Protein AF-A0AAD7I4T5-F1 (afdb_monomer_lite)

Sequence (100 aa):
MFIHPPFNNLPDGVLLPSEGMNYSVMHQHPTWFLDIKDYITLDTNPDGAIRYPRDLEPPRPRRQKDLLLRCTFCPRTYAGVNAKSMWTRHVREKHRVVLS

Foldseek 3Di:
DEAAPPNPDDPPPDDADPVGDALVNLVVVLVYAYDLQLADFPPDDDPNRDADDPRNQDDQCPDFDDDWGAARHDNDIAHGNCRNVVNVCCCCPPSRGHHD

Radius of gyration: 13.45 Å; chains: 1; bounding box: 33×32×30 Å

pLDDT: mean 83.42, std 9.53, range [52.88, 94.44]

Secondary structure (DSSP, 8-state):
-EE-TT--S-GGG----TT-S-HHHHHH-TT-EE-GGGB-BSS---TTPBPBPGGGSPPP-SSSSS--EEPSSSS-EE-STTHHHHHHHHIIIII-B-B-

Structure (mmCIF, N/CA/C/O backbone):
data_AF-A0AAD7I4T5-F1
#
_entry.id   AF-A0AAD7I4T5-F1
#
loop_
_atom_site.group_PDB
_atom_site.id
_atom_site.type_symbol
_atom_site.label_atom_id
_atom_site.label_alt_id
_atom_site.label_comp_id
_at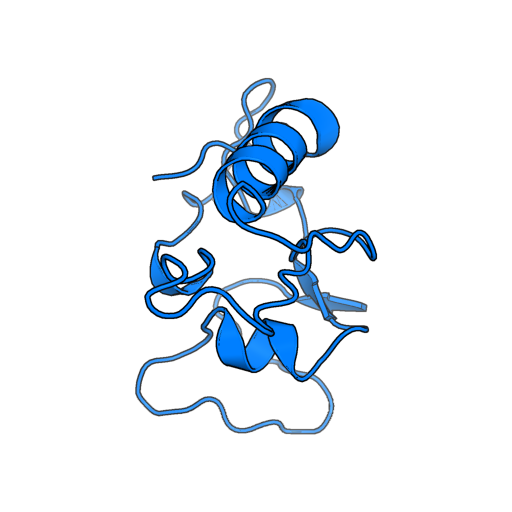om_site.label_asym_id
_atom_site.label_entity_id
_atom_site.label_seq_id
_atom_site.pdbx_PDB_ins_code
_atom_site.Cartn_x
_atom_site.Cartn_y
_atom_site.Cartn_z
_atom_site.occupancy
_atom_site.B_iso_or_equiv
_atom_site.auth_seq_id
_atom_site.auth_comp_id
_atom_site.auth_asym_id
_atom_site.auth_atom_id
_atom_site.pdbx_PDB_model_num
ATOM 1 N N . MET A 1 1 ? 0.390 -13.620 3.145 1.00 81.94 1 MET A N 1
ATOM 2 C CA . MET A 1 1 ? 0.077 -14.235 1.840 1.00 81.94 1 MET A CA 1
ATOM 3 C C . MET A 1 1 ? 0.326 -13.207 0.753 1.00 81.94 1 MET A C 1
ATOM 5 O O . MET A 1 1 ? 0.035 -12.048 1.015 1.00 81.94 1 MET A O 1
ATOM 9 N N . PHE A 1 2 ? 0.867 -13.607 -0.401 1.00 87.00 2 PHE A N 1
ATOM 10 C CA . PHE A 1 2 ? 1.125 -12.696 -1.519 1.00 87.00 2 PHE A CA 1
ATOM 11 C C . PHE A 1 2 ? 0.048 -12.818 -2.600 1.00 87.00 2 PHE A C 1
ATOM 13 O O . PHE A 1 2 ? -0.394 -13.923 -2.908 1.00 87.00 2 PHE A O 1
ATOM 20 N N . ILE A 1 3 ? -0.409 -11.677 -3.106 1.00 86.88 3 ILE A N 1
ATOM 21 C CA . ILE A 1 3 ? -1.463 -11.533 -4.104 1.00 86.88 3 ILE A CA 1
ATOM 22 C C . ILE A 1 3 ? -0.846 -10.894 -5.348 1.00 86.88 3 ILE A C 1
ATOM 24 O O . ILE A 1 3 ? -0.230 -9.830 -5.255 1.00 86.88 3 ILE A O 1
ATOM 28 N N . HIS A 1 4 ? -1.047 -11.545 -6.493 1.00 86.50 4 HIS A N 1
ATOM 29 C CA . HIS A 1 4 ? -0.448 -11.175 -7.772 1.00 86.50 4 HIS A CA 1
ATOM 30 C C . HIS A 1 4 ? -1.532 -10.767 -8.785 1.00 86.50 4 HIS A C 1
ATOM 32 O O . HIS A 1 4 ? -2.590 -11.411 -8.840 1.00 86.50 4 HIS A O 1
ATOM 38 N N . PRO A 1 5 ? -1.303 -9.727 -9.605 1.00 81.00 5 PRO A N 1
ATOM 39 C CA . PRO A 1 5 ? -2.157 -9.430 -10.750 1.00 81.00 5 PRO A CA 1
ATOM 40 C C . PRO A 1 5 ? -2.156 -10.615 -11.742 1.00 81.00 5 PRO A C 1
ATOM 42 O O . PRO A 1 5 ? -1.165 -11.340 -11.825 1.00 81.00 5 PRO A O 1
ATOM 45 N N . PRO A 1 6 ? -3.246 -10.855 -12.499 1.00 78.38 6 PRO A N 1
ATOM 46 C CA . PRO A 1 6 ? -4.474 -10.058 -12.621 1.00 78.38 6 PRO A CA 1
ATOM 47 C C . PRO A 1 6 ? -5.513 -10.265 -11.497 1.00 78.38 6 PRO A C 1
ATOM 49 O O . PRO A 1 6 ? -6.666 -9.890 -11.663 1.00 78.38 6 PRO A O 1
ATOM 52 N N . PHE A 1 7 ? -5.133 -10.830 -10.342 1.00 80.94 7 PHE A N 1
ATOM 53 C CA . PHE A 1 7 ? -6.022 -11.065 -9.190 1.00 80.94 7 PHE A CA 1
ATOM 54 C C . PHE A 1 7 ? -7.181 -12.041 -9.461 1.00 80.94 7 PHE A C 1
ATOM 56 O O . PHE A 1 7 ? -8.140 -12.092 -8.700 1.00 80.94 7 PHE A O 1
ATOM 63 N N . ASN A 1 8 ? -7.081 -12.863 -10.510 1.00 71.62 8 ASN A N 1
ATOM 64 C CA . ASN A 1 8 ? -8.104 -13.860 -10.847 1.00 71.62 8 ASN A CA 1
ATOM 65 C C . ASN A 1 8 ? -8.122 -15.065 -9.891 1.00 71.62 8 ASN A C 1
ATOM 67 O O . ASN A 1 8 ? -9.123 -15.769 -9.820 1.00 71.62 8 ASN A O 1
ATOM 71 N N . ASN A 1 9 ? -7.022 -15.314 -9.175 1.00 68.81 9 ASN A N 1
ATOM 72 C CA . ASN A 1 9 ? -6.891 -16.411 -8.215 1.00 68.81 9 ASN A CA 1
ATOM 73 C C . ASN A 1 9 ? -6.682 -15.843 -6.811 1.00 68.81 9 ASN A C 1
ATOM 75 O O . ASN A 1 9 ? -5.557 -15.789 -6.309 1.00 68.81 9 ASN A O 1
ATOM 79 N N . LEU A 1 10 ? -7.768 -15.382 -6.194 1.00 78.56 10 LEU A N 1
ATOM 80 C CA . LEU A 1 10 ? -7.753 -14.966 -4.797 1.00 78.56 10 LEU A CA 1
ATOM 81 C C . LEU A 1 10 ? -7.989 -16.159 -3.863 1.00 78.56 10 LEU A C 1
ATOM 83 O O . LEU A 1 10 ? -8.727 -17.084 -4.209 1.00 78.56 10 LEU A O 1
ATOM 87 N N . PRO A 1 11 ? -7.383 -16.146 -2.665 1.00 72.19 11 PRO A N 1
ATOM 88 C CA . PRO A 1 11 ? -7.696 -17.127 -1.633 1.00 72.19 11 PRO A CA 1
ATOM 89 C C . PRO A 1 11 ? -9.173 -17.058 -1.242 1.00 72.19 11 PRO A C 1
ATOM 91 O O . PRO A 1 11 ? -9.803 -16.006 -1.343 1.00 72.19 11 PRO A O 1
ATOM 94 N N . ASP A 1 12 ? -9.695 -18.174 -0.736 1.00 66.56 12 ASP A N 1
ATOM 95 C CA . ASP A 1 12 ? -11.041 -18.267 -0.147 1.00 66.56 12 ASP A CA 1
ATOM 96 C C . ASP A 1 12 ? -12.204 -18.047 -1.135 1.00 66.56 12 ASP A C 1
ATOM 98 O O . ASP A 1 12 ? -13.348 -17.869 -0.731 1.00 66.56 12 ASP A O 1
ATOM 102 N N . GLY A 1 13 ? -11.932 -18.052 -2.448 1.00 67.31 13 GLY A N 1
ATOM 103 C CA . GLY A 1 13 ? -12.961 -17.808 -3.463 1.00 67.31 13 GLY A CA 1
ATOM 104 C C . GLY A 1 13 ? -13.558 -16.401 -3.384 1.00 67.31 13 GLY A C 1
ATOM 105 O O . GLY A 1 13 ? -14.690 -16.196 -3.824 1.00 67.31 13 GLY A O 1
ATOM 106 N N . VAL A 1 14 ? -12.820 -15.440 -2.809 1.00 75.75 14 VAL A N 1
ATOM 107 C CA . VAL A 1 14 ? -13.285 -14.059 -2.659 1.00 75.75 14 VAL A CA 1
ATOM 108 C C . VAL A 1 14 ? -13.634 -13.485 -4.027 1.00 75.75 14 VAL A C 1
ATOM 110 O O . VAL A 1 14 ? -12.776 -13.315 -4.894 1.00 75.75 14 VAL A O 1
ATOM 113 N N . LEU A 1 15 ? -14.913 -13.160 -4.197 1.00 74.44 15 LEU A N 1
ATOM 114 C CA . LEU A 1 15 ? -15.407 -12.459 -5.369 1.00 74.44 15 LEU A CA 1
ATOM 115 C C . LEU A 1 15 ? -15.031 -10.986 -5.240 1.00 74.44 15 LEU A C 1
ATOM 117 O O . LEU A 1 15 ? -15.498 -10.286 -4.340 1.00 74.44 15 LEU A O 1
ATOM 121 N N . LEU A 1 16 ? -14.171 -10.519 -6.143 1.00 75.31 16 LEU A N 1
ATOM 122 C CA . LEU A 1 16 ? -13.898 -9.095 -6.261 1.00 75.31 16 LEU A CA 1
ATOM 123 C C . LEU A 1 16 ? -15.168 -8.358 -6.707 1.00 75.31 16 LEU A C 1
ATOM 125 O O . LEU A 1 16 ? -15.959 -8.902 -7.485 1.00 75.31 16 LEU A O 1
ATOM 129 N N . PRO A 1 17 ? -15.366 -7.108 -6.256 1.00 71.69 17 PRO A N 1
ATOM 130 C CA . PRO A 1 17 ? -16.382 -6.251 -6.844 1.00 71.69 17 PRO A CA 1
ATOM 131 C C . PRO A 1 17 ? -16.110 -6.069 -8.344 1.00 71.69 17 PRO A C 1
ATOM 133 O O . PRO A 1 17 ? -14.987 -6.250 -8.810 1.00 71.69 17 PRO A O 1
ATOM 136 N N . SER A 1 18 ? -17.127 -5.665 -9.106 1.00 68.44 18 SER A N 1
ATOM 137 C CA . SER A 1 18 ? -17.025 -5.447 -10.560 1.00 68.44 18 SER A CA 1
ATOM 138 C C . SER A 1 18 ? -15.921 -4.455 -10.958 1.00 68.44 18 SER A C 1
ATOM 140 O O . SER A 1 18 ? -15.422 -4.506 -12.075 1.00 68.44 18 SER A O 1
ATOM 142 N N . GLU A 1 19 ? -15.534 -3.574 -10.030 1.00 67.94 19 GLU A N 1
ATOM 143 C CA . GLU A 1 19 ? -14.433 -2.608 -10.152 1.00 67.94 19 GLU A CA 1
ATOM 144 C C . GLU A 1 19 ? -13.028 -3.222 -9.963 1.00 67.94 19 GLU A C 1
ATOM 146 O O . GLU A 1 19 ? -12.030 -2.559 -10.223 1.00 67.94 19 GLU A O 1
ATOM 151 N N . GLY A 1 20 ? -12.921 -4.485 -9.536 1.00 80.19 20 GLY A N 1
ATOM 152 C CA . GLY A 1 20 ? -11.655 -5.188 -9.324 1.00 80.19 20 GLY A CA 1
ATOM 153 C C . GLY A 1 20 ? -11.048 -4.996 -7.929 1.00 80.19 20 GLY A C 1
ATOM 154 O O . GLY A 1 20 ? -11.736 -4.681 -6.954 1.00 80.19 20 GLY A O 1
ATOM 155 N N . MET A 1 21 ? -9.741 -5.252 -7.805 1.00 85.44 21 MET A N 1
ATOM 156 C CA . MET A 1 21 ? -9.040 -5.165 -6.523 1.00 85.44 21 MET A CA 1
ATOM 157 C C . MET A 1 21 ? -8.724 -3.713 -6.162 1.00 85.44 21 MET A C 1
ATOM 159 O O . MET A 1 21 ? -8.021 -3.022 -6.895 1.00 85.44 21 MET A O 1
ATOM 163 N N . ASN A 1 22 ? -9.202 -3.270 -4.999 1.00 89.19 22 ASN A N 1
ATOM 164 C CA . ASN A 1 22 ? -9.000 -1.911 -4.506 1.00 89.19 22 ASN A CA 1
ATOM 165 C C . ASN A 1 22 ? -8.437 -1.887 -3.076 1.00 89.19 22 ASN A C 1
ATOM 167 O O . ASN A 1 22 ? -8.321 -2.908 -2.388 1.00 89.19 22 ASN A O 1
ATOM 171 N N . TYR A 1 23 ? -8.084 -0.689 -2.617 1.00 88.62 23 TYR A N 1
ATOM 172 C CA . TYR A 1 23 ? -7.493 -0.475 -1.307 1.00 88.62 23 TYR A CA 1
ATOM 173 C C . TYR A 1 23 ? -8.403 -0.930 -0.164 1.00 88.62 23 TYR A C 1
ATOM 175 O O . TYR A 1 23 ? -7.907 -1.467 0.820 1.00 88.62 23 TYR A O 1
ATOM 183 N N . SER A 1 24 ? -9.720 -0.745 -0.278 1.00 87.19 24 SER A N 1
ATOM 184 C CA . SER A 1 24 ? -10.682 -1.148 0.754 1.00 87.19 24 SER A CA 1
ATOM 185 C C . SER A 1 24 ? -10.720 -2.664 0.938 1.00 87.19 24 SER A C 1
ATOM 187 O O . SER A 1 24 ? -10.702 -3.128 2.076 1.00 87.19 24 SER A O 1
ATOM 189 N N . VAL A 1 25 ? -10.688 -3.433 -0.156 1.00 88.00 25 VAL A N 1
ATOM 190 C CA . VAL A 1 25 ? -10.580 -4.902 -0.111 1.00 88.00 25 VAL A CA 1
ATOM 191 C C . VAL A 1 25 ? -9.282 -5.300 0.585 1.00 88.00 25 VAL A C 1
ATOM 193 O O . VAL A 1 25 ? -9.292 -6.057 1.553 1.00 88.00 25 VAL A O 1
ATOM 196 N N . MET A 1 26 ? -8.156 -4.711 0.173 1.00 88.88 26 MET A N 1
ATOM 197 C CA . MET A 1 26 ? -6.881 -4.940 0.853 1.00 88.88 26 MET A CA 1
ATOM 198 C C . MET A 1 26 ? -6.961 -4.551 2.335 1.00 88.88 26 MET A C 1
ATOM 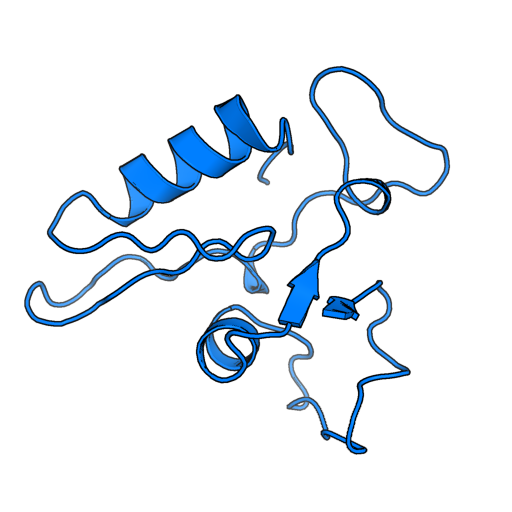200 O O . MET A 1 26 ? -6.422 -5.253 3.183 1.00 88.88 26 MET A O 1
ATOM 204 N N . HIS A 1 27 ? -7.631 -3.456 2.688 1.00 88.19 27 HIS A N 1
ATOM 205 C CA . HIS A 1 27 ? -7.795 -3.014 4.071 1.00 88.19 27 HIS A CA 1
ATOM 206 C C . HIS A 1 27 ? -8.536 -4.036 4.942 1.00 88.19 27 HIS A C 1
ATOM 208 O O . HIS A 1 27 ? -8.119 -4.279 6.072 1.00 88.19 27 HIS A O 1
ATOM 214 N N . GLN A 1 28 ? -9.572 -4.674 4.396 1.00 87.81 28 GLN A N 1
ATOM 215 C CA . GLN A 1 28 ? -10.372 -5.695 5.078 1.00 87.81 28 GLN A CA 1
ATOM 216 C C . GLN A 1 28 ? -9.638 -7.035 5.248 1.00 87.81 28 GLN A C 1
ATOM 218 O O . GLN A 1 28 ? -9.947 -7.783 6.174 1.00 87.81 28 GLN A O 1
ATOM 223 N N . HIS A 1 29 ? -8.628 -7.315 4.418 1.00 88.56 29 HIS A N 1
ATOM 224 C CA . HIS A 1 29 ? -7.820 -8.534 4.484 1.00 88.56 29 HIS A CA 1
ATOM 225 C C . HIS A 1 29 ? -6.369 -8.232 4.920 1.00 88.56 29 HIS A C 1
ATOM 227 O O . HIS A 1 29 ? -5.455 -8.158 4.093 1.00 88.56 29 HIS A O 1
ATOM 233 N N . PRO A 1 30 ? -6.095 -8.079 6.232 1.00 85.94 30 PRO A N 1
ATOM 234 C CA . PRO A 1 30 ? -4.789 -7.636 6.732 1.00 85.94 30 PRO A CA 1
ATOM 235 C C . PRO A 1 30 ? -3.641 -8.620 6.465 1.00 85.94 30 PRO A C 1
ATOM 237 O O . PRO A 1 30 ? -2.478 -8.215 6.494 1.00 85.94 30 PRO A O 1
ATOM 240 N N . THR A 1 31 ? -3.950 -9.887 6.186 1.00 88.12 31 THR A N 1
ATOM 241 C CA . THR A 1 31 ? -2.986 -10.955 5.872 1.00 88.12 31 THR A CA 1
ATOM 242 C C . THR A 1 31 ? -2.623 -11.036 4.384 1.00 88.12 31 THR A C 1
ATOM 244 O O . THR A 1 31 ? -1.714 -11.794 4.015 1.00 88.12 31 THR A O 1
ATOM 247 N N . TRP A 1 32 ? -3.316 -10.270 3.534 1.00 89.94 32 TRP A N 1
ATOM 248 C CA . TRP A 1 32 ? -3.069 -10.183 2.097 1.00 89.94 32 TRP A CA 1
ATOM 249 C C . TRP A 1 32 ? -2.074 -9.075 1.801 1.00 89.94 32 TRP A C 1
ATOM 251 O O . TRP A 1 32 ? -2.314 -7.906 2.112 1.00 89.94 32 TRP A O 1
ATOM 261 N N . PHE A 1 33 ? -0.966 -9.438 1.179 1.00 92.00 33 PHE A N 1
ATOM 262 C CA . PHE A 1 33 ? 0.085 -8.520 0.782 1.00 92.00 33 PHE A CA 1
ATOM 263 C C . PHE A 1 33 ? 0.293 -8.613 -0.722 1.00 92.00 33 PHE A C 1
ATOM 265 O O . PHE A 1 33 ? 0.122 -9.674 -1.302 1.00 92.00 33 PHE A O 1
ATOM 272 N N . LEU A 1 34 ? 0.648 -7.512 -1.362 1.00 91.31 34 LEU A N 1
ATOM 273 C CA . LEU A 1 34 ? 1.078 -7.506 -2.753 1.00 91.31 34 LEU A CA 1
ATOM 274 C C . LEU A 1 34 ? 2.541 -7.940 -2.816 1.00 91.31 34 LEU A C 1
ATOM 276 O O . LEU A 1 34 ? 3.313 -7.640 -1.898 1.00 91.31 34 LEU A O 1
ATOM 280 N N . ASP A 1 35 ? 2.928 -8.636 -3.880 1.00 89.44 35 ASP A N 1
ATOM 281 C CA . ASP A 1 35 ? 4.339 -8.924 -4.120 1.00 89.44 35 ASP A CA 1
ATOM 282 C C . ASP A 1 35 ? 4.992 -7.732 -4.821 1.00 89.44 35 ASP A C 1
ATOM 284 O O . ASP A 1 35 ? 4.468 -7.191 -5.788 1.00 89.44 35 ASP A O 1
ATOM 288 N N . ILE A 1 36 ? 6.142 -7.296 -4.316 1.00 89.25 36 ILE A N 1
ATOM 289 C CA . ILE A 1 36 ? 6.877 -6.145 -4.852 1.00 89.25 36 ILE A CA 1
ATOM 290 C C . ILE A 1 36 ? 7.369 -6.435 -6.278 1.00 89.25 36 ILE A C 1
ATOM 292 O O . ILE A 1 36 ? 7.496 -5.508 -7.072 1.00 89.25 36 ILE A O 1
ATOM 296 N N . LYS A 1 37 ? 7.621 -7.707 -6.613 1.00 87.31 37 LYS A N 1
ATOM 297 C CA . LYS A 1 37 ? 8.149 -8.128 -7.917 1.00 87.31 37 LYS A CA 1
ATOM 298 C C . LYS A 1 37 ? 7.192 -7.865 -9.074 1.00 87.31 37 LYS A C 1
ATOM 300 O O . LYS A 1 37 ? 7.659 -7.722 -10.197 1.00 87.31 37 LYS A O 1
ATOM 305 N N . ASP A 1 38 ? 5.892 -7.775 -8.804 1.00 87.69 38 ASP A N 1
ATOM 306 C CA . ASP A 1 38 ? 4.899 -7.457 -9.832 1.00 87.69 38 ASP A CA 1
ATOM 307 C C . ASP A 1 38 ? 4.900 -5.972 -10.204 1.00 87.69 38 ASP A C 1
ATOM 309 O O . ASP A 1 38 ? 4.280 -5.591 -11.195 1.00 87.69 38 ASP A O 1
ATOM 313 N N . TYR A 1 39 ? 5.570 -5.116 -9.423 1.00 89.94 39 TYR A N 1
ATOM 314 C CA . TYR A 1 39 ? 5.495 -3.669 -9.586 1.00 89.94 39 TYR A CA 1
ATOM 315 C C . TYR A 1 39 ? 6.813 -3.046 -10.020 1.00 89.94 39 TYR A C 1
ATOM 317 O O . TYR A 1 39 ? 7.904 -3.499 -9.675 1.00 89.94 39 TYR A O 1
ATOM 325 N N . ILE A 1 40 ? 6.696 -1.926 -10.733 1.00 87.69 40 ILE A N 1
ATOM 326 C CA . ILE A 1 40 ? 7.834 -1.073 -11.071 1.00 87.69 40 ILE A CA 1
ATOM 327 C C . ILE A 1 40 ? 8.476 -0.570 -9.778 1.00 87.69 40 ILE A C 1
ATOM 329 O O . ILE A 1 40 ? 7.843 0.149 -8.994 1.00 87.69 40 ILE A O 1
ATOM 333 N N . THR A 1 41 ? 9.752 -0.901 -9.575 1.00 87.44 41 THR A N 1
ATOM 334 C CA . THR A 1 41 ? 10.541 -0.372 -8.459 1.00 87.44 41 THR A CA 1
ATOM 335 C C . THR A 1 41 ? 11.561 0.665 -8.927 1.00 87.44 41 THR A C 1
ATOM 337 O O . THR A 1 41 ? 11.912 0.746 -10.100 1.00 87.44 41 THR A O 1
ATOM 340 N N . LEU A 1 42 ? 12.052 1.478 -7.993 1.00 83.44 42 LEU A N 1
ATOM 341 C CA . LEU A 1 42 ? 13.059 2.514 -8.225 1.00 83.44 42 LEU A CA 1
ATOM 342 C C . LEU A 1 42 ? 14.442 1.955 -8.583 1.00 83.44 42 LEU A C 1
ATOM 344 O O . LEU A 1 42 ? 15.274 2.711 -9.068 1.00 83.44 42 LEU A O 1
ATOM 348 N N . ASP A 1 43 ? 14.715 0.689 -8.269 1.00 79.44 43 ASP A N 1
ATOM 349 C CA . ASP A 1 43 ? 16.032 0.066 -8.469 1.00 79.44 43 ASP A CA 1
ATOM 350 C C . ASP A 1 43 ? 16.056 -0.870 -9.671 1.00 79.44 43 ASP A C 1
ATOM 352 O O . ASP A 1 43 ? 17.050 -0.975 -10.379 1.00 79.44 43 ASP A O 1
ATOM 356 N N . THR A 1 44 ? 14.958 -1.594 -9.878 1.00 78.75 44 THR A N 1
ATOM 357 C CA . THR A 1 44 ? 14.868 -2.653 -10.875 1.00 78.75 44 THR A CA 1
ATOM 358 C C . THR A 1 44 ? 13.452 -2.709 -11.421 1.00 78.75 44 THR A C 1
ATOM 360 O O . THR A 1 44 ? 12.477 -2.695 -10.666 1.00 78.75 44 THR A O 1
ATOM 363 N N . ASN A 1 45 ? 13.338 -2.803 -12.739 1.00 83.56 45 ASN A N 1
ATOM 364 C CA . ASN A 1 45 ? 12.062 -2.983 -13.404 1.00 83.56 45 ASN A CA 1
ATOM 365 C C . ASN A 1 45 ? 12.041 -4.361 -14.073 1.00 83.56 45 ASN A C 1
ATOM 367 O O . ASN A 1 45 ? 12.542 -4.472 -15.194 1.00 83.56 45 ASN A O 1
ATOM 371 N N . PRO A 1 46 ? 11.562 -5.414 -13.384 1.00 75.81 46 PRO A N 1
ATOM 372 C CA . PRO A 1 46 ? 11.492 -6.736 -13.989 1.00 75.81 46 PRO A CA 1
ATOM 373 C C . PRO A 1 46 ? 10.570 -6.726 -15.217 1.00 75.81 46 PRO A C 1
ATOM 375 O O . PRO A 1 46 ? 9.681 -5.880 -15.342 1.00 75.81 46 PRO A O 1
ATOM 378 N N . ASP A 1 47 ? 10.810 -7.652 -16.143 1.00 75.38 47 ASP A N 1
ATOM 379 C CA . ASP A 1 47 ? 9.973 -7.803 -17.333 1.00 75.38 47 ASP A CA 1
ATOM 380 C C . ASP A 1 47 ? 8.534 -8.147 -16.914 1.00 75.38 47 ASP A C 1
ATOM 382 O O . ASP A 1 47 ? 8.319 -9.016 -16.069 1.00 75.38 47 ASP A O 1
ATOM 386 N N . GLY A 1 48 ? 7.553 -7.406 -17.435 1.00 79.50 48 GLY A N 1
ATOM 387 C CA . GLY A 1 48 ? 6.148 -7.531 -17.030 1.00 79.50 48 GLY A CA 1
ATOM 388 C C . GLY A 1 48 ? 5.737 -6.764 -15.763 1.00 79.50 48 GLY A C 1
ATOM 389 O O . GLY A 1 48 ? 4.572 -6.842 -15.377 1.00 79.50 48 GLY A O 1
ATOM 390 N N . ALA A 1 49 ? 6.633 -5.991 -15.134 1.00 85.75 49 ALA A N 1
ATOM 391 C CA . ALA A 1 49 ? 6.287 -5.156 -13.982 1.00 85.75 49 ALA A CA 1
ATOM 392 C C . ALA A 1 49 ? 5.261 -4.064 -14.331 1.00 85.75 49 ALA A C 1
ATOM 394 O O . ALA A 1 49 ? 5.440 -3.297 -15.283 1.00 85.75 49 ALA A O 1
ATOM 395 N N . ILE A 1 50 ? 4.216 -3.935 -13.512 1.00 88.00 50 ILE A N 1
ATOM 396 C CA . ILE A 1 50 ? 3.157 -2.935 -13.685 1.00 88.00 50 ILE A CA 1
ATOM 397 C C . ILE A 1 50 ? 3.338 -1.740 -12.749 1.00 88.00 50 ILE A C 1
ATOM 399 O O . ILE A 1 50 ? 3.925 -1.826 -11.669 1.00 88.00 50 ILE A O 1
ATOM 403 N N . ARG A 1 51 ? 2.826 -0.569 -13.139 1.00 87.62 51 ARG A N 1
ATOM 404 C CA . ARG A 1 51 ? 2.768 0.565 -12.205 1.00 87.62 51 ARG A CA 1
ATOM 405 C C . ARG A 1 51 ? 1.777 0.271 -11.092 1.00 87.62 51 ARG A C 1
ATOM 407 O O . ARG A 1 51 ? 0.747 -0.353 -11.331 1.00 87.62 51 ARG A O 1
ATOM 414 N N . TYR A 1 52 ? 2.073 0.772 -9.896 1.00 89.25 52 TYR A N 1
ATOM 415 C CA . TYR A 1 52 ? 1.148 0.652 -8.779 1.00 89.25 52 TYR A CA 1
ATOM 416 C C . TYR A 1 52 ? -0.180 1.355 -9.117 1.00 89.25 52 TYR A C 1
ATOM 418 O O . TYR A 1 52 ? -0.166 2.563 -9.379 1.00 89.25 52 TYR A O 1
ATOM 426 N N . PRO A 1 53 ? -1.310 0.628 -9.151 1.00 88.12 53 PRO A N 1
ATOM 427 C CA . PRO A 1 53 ? -2.581 1.176 -9.598 1.00 88.12 53 PRO A CA 1
ATOM 428 C C . PRO A 1 53 ? -3.195 2.098 -8.541 1.00 88.12 53 PRO A C 1
ATOM 430 O O . PRO A 1 53 ? -3.066 1.872 -7.335 1.00 88.12 53 PRO A O 1
ATOM 433 N N . ARG A 1 54 ? -3.911 3.124 -9.011 1.00 87.19 54 ARG A N 1
ATOM 434 C CA . ARG A 1 54 ? -4.547 4.139 -8.154 1.00 87.19 54 ARG A CA 1
ATOM 435 C C . ARG A 1 54 ? -5.656 3.566 -7.279 1.00 87.19 54 ARG A C 1
ATOM 437 O O . ARG A 1 54 ? -5.873 4.051 -6.174 1.00 87.19 54 ARG A O 1
ATOM 444 N N . ASP A 1 55 ? -6.309 2.504 -7.733 1.00 87.75 55 ASP A N 1
ATOM 445 C CA . ASP A 1 55 ? -7.360 1.810 -6.987 1.00 87.75 55 ASP A CA 1
ATOM 446 C C . ASP A 1 55 ? -6.823 1.139 -5.717 1.00 87.75 55 ASP A C 1
ATOM 448 O O . ASP A 1 55 ? -7.545 1.011 -4.729 1.00 87.75 55 ASP A O 1
ATOM 452 N N . LEU A 1 56 ? -5.536 0.764 -5.704 1.00 88.44 56 LEU A N 1
ATOM 453 C CA . LEU A 1 56 ? -4.836 0.227 -4.534 1.00 88.44 56 LEU A CA 1
ATOM 454 C C . LEU A 1 56 ? -4.185 1.327 -3.682 1.00 88.44 56 LEU A C 1
ATOM 456 O O . LEU A 1 56 ? -3.532 1.018 -2.681 1.00 88.44 56 LEU A O 1
ATOM 460 N N . GLU A 1 57 ? -4.319 2.605 -4.038 1.00 88.56 57 GLU A N 1
ATOM 461 C CA . GLU A 1 57 ? -3.857 3.699 -3.190 1.00 88.56 57 GLU A CA 1
ATOM 462 C C . GLU A 1 57 ? -4.890 4.038 -2.109 1.00 88.56 57 GLU A C 1
ATOM 464 O O . GLU A 1 57 ? -6.095 4.075 -2.367 1.00 88.56 57 GLU A O 1
ATOM 469 N N . PRO A 1 58 ? -4.446 4.375 -0.887 1.00 86.19 58 PRO A N 1
ATOM 470 C CA . PRO A 1 58 ? -5.362 4.805 0.149 1.00 86.19 58 PRO A CA 1
ATOM 471 C C . PRO A 1 58 ? -6.103 6.093 -0.256 1.00 86.19 58 PRO A C 1
ATOM 473 O O . PRO A 1 58 ? -5.478 7.059 -0.742 1.00 86.19 58 PRO A O 1
ATOM 476 N N . PRO A 1 59 ? -7.425 6.168 0.001 1.00 81.31 59 PRO A N 1
ATOM 477 C CA . PRO A 1 59 ? -8.200 7.375 -0.247 1.00 81.31 59 PRO A CA 1
ATOM 478 C C . PRO A 1 59 ? -7.684 8.532 0.617 1.00 81.31 59 PRO A C 1
ATOM 480 O O . PRO A 1 59 ? -7.142 8.337 1.709 1.00 81.31 59 PRO A O 1
ATOM 483 N N . ARG A 1 60 ? -7.843 9.777 0.141 1.00 70.62 60 ARG A N 1
ATOM 484 C CA . ARG A 1 60 ? -7.513 10.943 0.978 1.00 70.62 60 ARG A CA 1
ATOM 485 C C . ARG A 1 60 ? -8.455 10.960 2.187 1.00 70.62 60 ARG A C 1
ATOM 487 O O . ARG A 1 60 ? -9.668 10.876 1.980 1.00 70.62 60 ARG A O 1
ATOM 494 N N . PRO A 1 61 ? -7.943 11.122 3.417 1.00 63.97 61 PRO A N 1
ATOM 495 C CA . PRO A 1 61 ? -8.798 11.194 4.589 1.00 63.97 61 PRO A CA 1
ATOM 496 C C . PRO A 1 61 ? -9.673 12.452 4.523 1.00 63.97 61 PRO A C 1
ATOM 498 O O . PRO A 1 61 ? -9.204 13.557 4.773 1.00 63.97 61 PRO A O 1
ATOM 501 N N . ARG A 1 62 ? -10.950 12.298 4.135 1.00 61.75 62 ARG A N 1
ATOM 502 C CA . ARG A 1 62 ? -11.909 13.418 4.046 1.00 61.75 62 ARG A CA 1
ATOM 503 C C . ARG A 1 62 ? -12.460 13.836 5.411 1.00 61.75 62 ARG A C 1
ATOM 505 O O . ARG A 1 62 ? -12.910 14.967 5.555 1.00 61.75 62 ARG A O 1
ATOM 512 N N . ARG A 1 63 ? -12.437 12.946 6.410 1.00 58.75 63 ARG A N 1
ATOM 513 C CA . ARG A 1 63 ? -12.810 13.239 7.802 1.00 58.75 63 ARG A CA 1
ATOM 514 C C . ARG A 1 63 ? -11.805 12.583 8.742 1.00 58.75 63 ARG A C 1
ATOM 516 O O . ARG A 1 63 ? -11.397 11.446 8.546 1.00 58.75 63 ARG A O 1
ATOM 523 N N . GLN A 1 64 ? -11.364 13.364 9.715 1.00 53.41 64 GLN A N 1
ATOM 524 C CA . GLN A 1 64 ? -10.047 13.269 10.340 1.00 53.41 64 GLN A CA 1
ATOM 525 C C . GLN A 1 64 ? -9.919 12.213 11.451 1.00 53.41 64 GLN A C 1
ATOM 527 O O . GLN A 1 64 ? -8.834 12.067 12.001 1.00 53.41 64 GLN A O 1
ATOM 532 N N . LYS A 1 65 ? -11.000 11.514 11.821 1.00 52.88 65 LYS A N 1
ATOM 533 C CA . LYS A 1 65 ? -11.051 10.852 13.130 1.00 52.88 65 LYS A CA 1
ATOM 534 C C . LYS A 1 65 ? -10.654 9.372 13.181 1.00 52.88 65 LYS A C 1
ATOM 536 O O . LYS A 1 65 ? -10.091 8.998 14.196 1.00 52.88 65 LYS A O 1
ATOM 541 N N . ASP A 1 66 ? -10.792 8.568 12.121 1.00 56.09 66 ASP A N 1
ATOM 542 C CA . ASP A 1 66 ? -10.632 7.101 12.287 1.00 56.09 66 ASP A CA 1
ATOM 543 C C . ASP A 1 66 ? -10.039 6.354 11.077 1.00 56.09 66 ASP A C 1
ATOM 545 O O . ASP A 1 66 ? -10.157 5.136 10.967 1.00 56.09 66 ASP A O 1
ATOM 549 N N . LEU A 1 67 ? -9.393 7.045 10.132 1.00 71.75 67 LEU A N 1
ATOM 550 C CA . LEU A 1 67 ? -8.806 6.367 8.968 1.00 71.75 67 LEU A CA 1
ATOM 551 C C . LEU A 1 67 ? -7.419 5.809 9.303 1.00 71.75 67 LEU A C 1
ATOM 553 O O . LEU A 1 67 ? -6.396 6.468 9.105 1.00 71.75 67 LEU A O 1
ATOM 557 N N . LEU A 1 68 ? -7.403 4.578 9.812 1.00 85.50 68 LEU A N 1
ATOM 558 C CA . LEU A 1 68 ? -6.210 3.743 9.876 1.00 85.50 68 LEU A CA 1
ATOM 559 C C . LEU A 1 68 ? -5.880 3.257 8.459 1.00 85.50 68 LEU A C 1
ATOM 561 O O . LEU A 1 68 ? -6.636 2.508 7.855 1.00 85.50 68 LEU A O 1
ATOM 565 N N . LEU A 1 69 ? -4.746 3.670 7.910 1.00 89.69 69 LEU A N 1
ATOM 566 C CA . LEU A 1 69 ? -4.240 3.182 6.632 1.00 89.69 69 LEU A CA 1
ATOM 567 C C . LEU A 1 69 ? -3.264 2.033 6.880 1.00 89.69 69 LEU A C 1
ATOM 569 O O . LEU A 1 69 ? -2.370 2.156 7.705 1.00 89.69 69 LEU A O 1
ATOM 573 N N . ARG A 1 70 ? -3.372 0.931 6.143 1.00 91.31 70 ARG A N 1
ATOM 574 C CA . ARG A 1 70 ? -2.350 -0.127 6.091 1.00 91.31 70 ARG A CA 1
ATOM 575 C C . ARG A 1 70 ? -1.484 -0.020 4.840 1.00 91.31 70 ARG A C 1
ATOM 5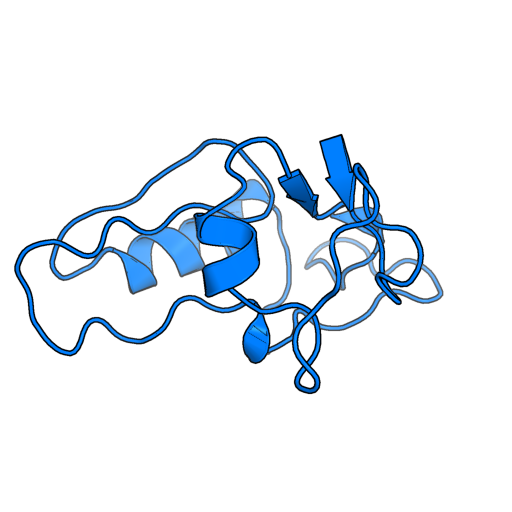77 O O . ARG A 1 70 ? -1.945 0.436 3.790 1.00 91.31 70 ARG A O 1
ATOM 584 N N . CYS A 1 71 ? -0.243 -0.476 4.942 1.00 93.44 71 CYS A N 1
ATOM 585 C CA . CYS A 1 71 ? 0.573 -0.814 3.785 1.00 93.44 71 CYS A CA 1
ATOM 586 C C . CYS A 1 71 ? 0.008 -2.072 3.111 1.00 93.44 71 CYS A C 1
ATOM 588 O O . CYS A 1 71 ? -0.406 -3.015 3.779 1.00 93.44 71 CYS A O 1
ATOM 590 N N . THR A 1 72 ? -0.016 -2.083 1.782 1.00 92.44 72 THR A N 1
ATOM 591 C CA . THR A 1 72 ? -0.446 -3.239 0.986 1.00 92.44 72 THR A CA 1
ATOM 592 C C . THR A 1 72 ? 0.674 -4.258 0.787 1.00 92.44 72 THR A C 1
ATOM 594 O O . THR A 1 72 ? 0.386 -5.380 0.407 1.00 92.44 72 THR A O 1
ATOM 597 N N . PHE A 1 73 ? 1.929 -3.919 1.093 1.00 92.69 73 PHE A N 1
ATOM 598 C CA . PHE A 1 73 ? 3.097 -4.799 0.941 1.00 92.69 73 PHE A CA 1
ATOM 599 C C . PHE A 1 73 ? 3.605 -5.387 2.267 1.00 92.69 73 PHE A C 1
ATOM 601 O O . PHE A 1 73 ? 4.423 -6.304 2.269 1.00 92.69 73 PHE A O 1
ATOM 608 N N . CYS A 1 74 ? 3.180 -4.845 3.413 1.00 93.44 74 CYS A N 1
ATOM 609 C CA . CYS A 1 74 ? 3.669 -5.263 4.729 1.00 93.44 74 CYS A CA 1
ATOM 610 C C . CYS A 1 74 ? 2.654 -4.948 5.845 1.00 93.44 74 CYS A C 1
ATOM 612 O O . CYS A 1 74 ? 1.710 -4.191 5.617 1.00 93.44 74 CYS A O 1
ATOM 614 N N . PRO A 1 75 ? 2.826 -5.469 7.075 1.00 91.06 75 PRO A N 1
ATOM 615 C CA . PRO A 1 75 ? 1.845 -5.297 8.153 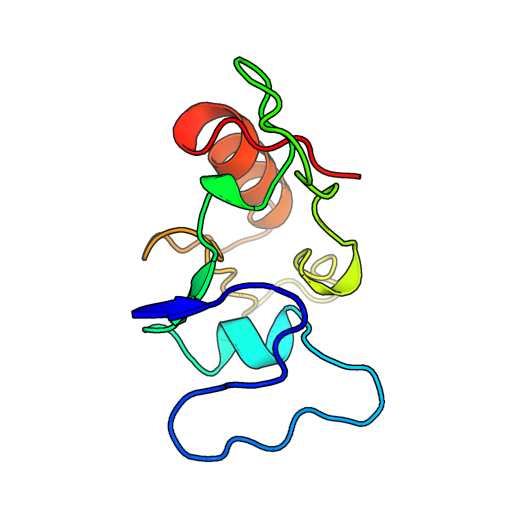1.00 91.06 75 PRO A CA 1
ATOM 616 C C . PRO A 1 75 ? 1.849 -3.899 8.806 1.00 91.06 75 PRO A C 1
ATOM 618 O O . PRO A 1 75 ? 1.206 -3.703 9.836 1.00 91.06 75 PRO A O 1
ATOM 621 N N . ARG A 1 76 ? 2.577 -2.912 8.262 1.00 92.44 76 ARG A N 1
ATOM 622 C CA . ARG A 1 76 ? 2.625 -1.552 8.826 1.00 92.44 76 ARG A CA 1
ATOM 623 C C . ARG A 1 76 ? 1.303 -0.814 8.630 1.00 92.44 76 ARG A C 1
ATOM 625 O O . ARG A 1 76 ? 0.707 -0.866 7.556 1.00 92.44 76 ARG A O 1
ATOM 632 N N . THR A 1 77 ? 0.904 -0.056 9.647 1.00 91.56 77 THR A N 1
ATOM 633 C CA . THR A 1 77 ? -0.270 0.820 9.627 1.00 91.56 77 THR A CA 1
ATOM 634 C C . THR A 1 77 ? 0.095 2.261 10.001 1.00 91.56 77 THR A C 1
ATOM 636 O O . THR A 1 77 ? 1.130 2.520 10.616 1.00 91.56 77 THR A O 1
ATOM 639 N N . TYR A 1 78 ? -0.745 3.208 9.590 1.00 90.69 78 TYR A N 1
ATOM 640 C CA . TYR A 1 78 ? -0.580 4.652 9.721 1.00 90.69 78 TYR A CA 1
ATOM 641 C C . TYR A 1 78 ? -1.912 5.268 10.127 1.00 90.69 78 TYR A C 1
ATOM 643 O O . TYR A 1 78 ? -2.935 4.968 9.523 1.00 90.69 78 TYR A O 1
ATOM 651 N N . ALA A 1 79 ? -1.903 6.160 11.110 1.00 88.31 79 ALA A N 1
ATOM 652 C CA . ALA A 1 79 ? -3.093 6.869 11.564 1.00 88.31 79 ALA A CA 1
ATOM 653 C C . ALA A 1 79 ? -2.825 8.376 11.650 1.00 88.31 79 ALA A C 1
ATOM 655 O O . ALA A 1 79 ? -1.675 8.821 11.674 1.00 88.31 79 ALA A O 1
ATOM 656 N N . GLY A 1 80 ? -3.901 9.159 11.699 1.00 83.88 80 GLY A N 1
ATOM 657 C CA . GLY A 1 80 ? -3.853 10.611 11.848 1.00 83.88 80 GLY A CA 1
ATOM 658 C C . GLY A 1 80 ? -3.832 11.386 10.529 1.00 83.88 80 GLY A C 1
ATOM 659 O O . GLY A 1 80 ? -3.875 10.832 9.431 1.00 83.88 80 GLY A O 1
ATOM 660 N N . VAL A 1 81 ? -3.756 12.713 10.649 1.00 82.25 81 VAL A N 1
ATOM 661 C CA . VAL A 1 81 ? -3.876 13.675 9.533 1.00 82.25 81 VAL A CA 1
ATOM 662 C C . VAL A 1 81 ? -2.886 13.442 8.392 1.00 82.25 81 VAL A C 1
ATOM 664 O O . VAL A 1 81 ? -3.215 13.661 7.230 1.00 82.25 81 VAL A O 1
ATOM 667 N N . ASN A 1 82 ? -1.691 12.948 8.720 1.00 85.75 82 ASN A N 1
ATOM 668 C CA . ASN A 1 82 ? -0.593 12.754 7.777 1.00 85.75 82 ASN A CA 1
ATOM 669 C C . ASN A 1 82 ? -0.431 11.291 7.339 1.00 85.75 82 ASN A C 1
ATOM 671 O O . ASN A 1 82 ? 0.567 10.960 6.696 1.00 85.75 82 ASN A O 1
ATOM 675 N N . ALA A 1 83 ? -1.389 10.413 7.664 1.00 88.38 83 ALA A N 1
ATOM 676 C CA . ALA A 1 83 ? -1.278 8.978 7.410 1.00 88.38 83 ALA A CA 1
ATOM 677 C C . ALA A 1 83 ? -0.977 8.663 5.937 1.00 88.38 83 ALA A C 1
ATOM 679 O O . ALA A 1 83 ? -0.123 7.824 5.660 1.00 88.38 83 ALA A O 1
ATOM 680 N N . LYS A 1 84 ? -1.609 9.373 4.988 1.00 88.06 84 LYS A N 1
ATOM 681 C CA . LYS A 1 84 ? -1.363 9.170 3.550 1.00 88.06 84 LYS A CA 1
ATOM 682 C C . LYS A 1 84 ? 0.077 9.513 3.163 1.00 88.06 84 LYS A C 1
ATOM 684 O O . LYS A 1 84 ? 0.726 8.716 2.500 1.00 88.06 84 LYS A O 1
ATOM 689 N N . SER A 1 85 ? 0.603 10.650 3.615 1.00 89.56 85 SER A N 1
ATOM 690 C CA . SER A 1 85 ? 1.989 11.047 3.333 1.00 89.56 85 SER A CA 1
ATOM 691 C C . SER A 1 85 ? 2.995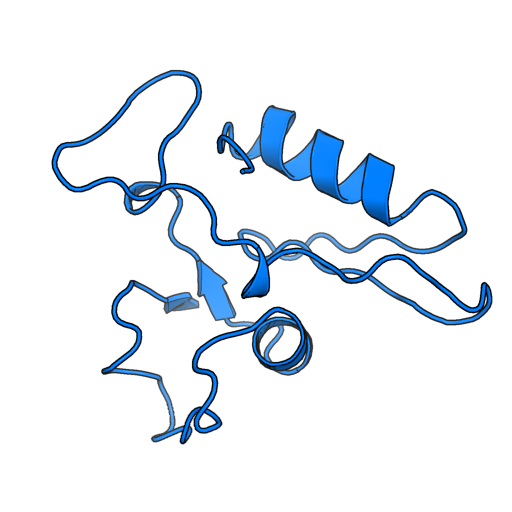 10.071 3.947 1.00 89.56 85 SER A C 1
ATOM 693 O O . SER A 1 85 ? 3.977 9.710 3.300 1.00 89.56 85 SER A O 1
ATOM 695 N N . MET A 1 86 ? 2.734 9.600 5.173 1.00 91.44 86 MET A N 1
ATOM 696 C CA . MET A 1 86 ? 3.562 8.578 5.821 1.00 91.44 86 MET A CA 1
ATOM 697 C C . MET A 1 86 ? 3.523 7.247 5.066 1.00 91.44 86 MET A C 1
ATOM 699 O O . MET A 1 86 ? 4.571 6.643 4.851 1.00 91.44 86 MET A O 1
ATOM 703 N N . TRP A 1 87 ? 2.338 6.825 4.621 1.00 92.75 87 TRP A N 1
ATOM 704 C CA . TRP A 1 87 ? 2.155 5.630 3.802 1.00 92.75 87 TRP A CA 1
ATOM 705 C C . TRP A 1 87 ? 2.915 5.742 2.476 1.00 92.75 87 TRP A C 1
ATOM 707 O O . TRP A 1 87 ? 3.718 4.870 2.155 1.00 92.75 87 TRP A O 1
ATOM 717 N N . THR A 1 88 ? 2.751 6.851 1.749 1.00 91.38 88 THR A N 1
ATOM 718 C CA . THR A 1 88 ? 3.431 7.105 0.470 1.00 91.38 88 THR A CA 1
ATOM 719 C C . THR A 1 88 ? 4.947 7.068 0.634 1.00 91.38 88 THR A C 1
ATOM 721 O O . THR A 1 88 ? 5.644 6.395 -0.127 1.00 91.38 88 THR A O 1
ATOM 724 N N . ARG A 1 89 ? 5.468 7.749 1.663 1.00 93.00 89 ARG A N 1
ATOM 725 C CA . ARG A 1 89 ? 6.894 7.725 1.995 1.00 93.00 89 ARG A CA 1
ATOM 726 C C . ARG A 1 89 ? 7.368 6.306 2.299 1.00 93.00 89 ARG A C 1
ATOM 728 O O . ARG A 1 89 ? 8.403 5.894 1.790 1.00 93.00 89 ARG A O 1
ATOM 735 N N . HIS A 1 90 ? 6.609 5.551 3.086 1.00 94.44 90 HIS A N 1
ATOM 736 C CA . HIS A 1 90 ? 6.963 4.183 3.436 1.00 94.44 90 HIS A CA 1
ATOM 737 C C . HIS A 1 90 ? 7.027 3.257 2.221 1.00 94.44 90 HIS A C 1
ATOM 739 O O . HIS A 1 90 ? 8.011 2.536 2.071 1.00 94.44 90 HIS A O 1
ATOM 745 N N . VAL A 1 91 ? 6.027 3.294 1.338 1.00 92.69 91 VAL A N 1
ATOM 746 C CA . VAL A 1 91 ? 6.020 2.473 0.119 1.00 92.69 91 VAL A CA 1
ATOM 747 C C . VAL A 1 91 ? 7.224 2.807 -0.762 1.00 92.69 91 VAL A C 1
ATOM 749 O O . VAL A 1 91 ? 7.929 1.907 -1.216 1.00 92.69 91 VAL A O 1
ATOM 752 N N . ARG A 1 92 ? 7.544 4.095 -0.914 1.00 90.50 92 ARG A N 1
ATOM 753 C CA . ARG A 1 92 ? 8.687 4.535 -1.717 1.00 90.50 92 ARG A CA 1
ATOM 754 C C . ARG A 1 92 ? 10.046 4.206 -1.091 1.00 90.50 92 ARG A C 1
ATOM 756 O O . ARG A 1 92 ? 10.958 3.819 -1.807 1.00 90.50 92 ARG A O 1
ATOM 763 N N . GLU A 1 93 ? 10.218 4.370 0.218 1.00 92.62 93 GLU A N 1
ATOM 764 C CA . GLU A 1 93 ? 11.519 4.164 0.877 1.00 92.62 93 GLU A CA 1
ATOM 765 C C . GLU A 1 93 ? 11.778 2.694 1.228 1.00 92.62 93 GLU A C 1
ATOM 767 O O . GLU A 1 93 ? 12.905 2.224 1.100 1.00 92.62 93 GLU A O 1
ATOM 772 N N . LYS A 1 94 ? 10.759 1.962 1.695 1.00 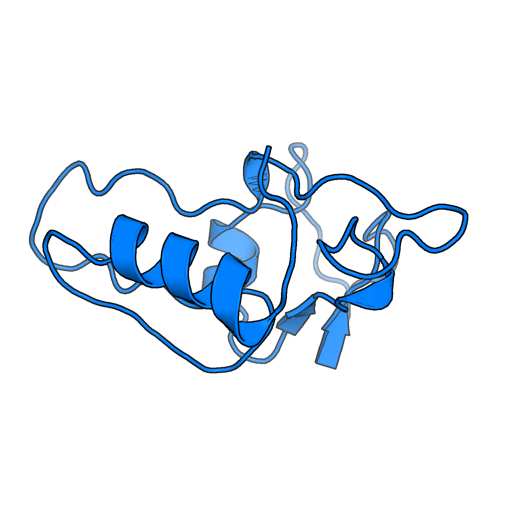92.12 94 LYS A N 1
ATOM 773 C CA . LYS A 1 94 ? 10.913 0.575 2.163 1.00 92.12 94 LYS A CA 1
ATOM 774 C C . LYS A 1 94 ? 10.643 -0.450 1.079 1.00 92.12 94 LYS A C 1
ATOM 776 O O . LYS A 1 94 ? 11.387 -1.418 0.985 1.00 92.12 94 LYS A O 1
ATOM 781 N N . HIS A 1 95 ? 9.610 -0.234 0.272 1.00 91.00 95 HIS A N 1
ATOM 782 C CA . HIS A 1 95 ? 9.258 -1.157 -0.808 1.00 91.00 95 HIS A CA 1
ATOM 783 C C . HIS A 1 95 ? 9.836 -0.729 -2.156 1.00 91.00 95 HIS A C 1
ATOM 785 O O . HIS A 1 95 ? 9.848 -1.521 -3.089 1.00 91.00 95 HIS A O 1
ATOM 791 N N . ARG A 1 96 ? 10.359 0.502 -2.252 1.00 91.00 96 ARG A N 1
ATOM 792 C CA . ARG A 1 96 ? 10.950 1.070 -3.471 1.00 91.00 96 ARG A CA 1
ATOM 793 C C . ARG A 1 96 ? 9.995 1.072 -4.662 1.00 91.00 96 ARG A C 1
ATOM 795 O O . ARG A 1 96 ? 10.460 1.215 -5.780 1.00 91.00 96 ARG A O 1
ATOM 802 N N . VAL A 1 97 ? 8.684 0.972 -4.445 1.00 89.56 97 VAL A N 1
ATOM 803 C CA . VAL A 1 97 ? 7.680 0.934 -5.518 1.00 89.56 97 VAL A CA 1
ATOM 804 C C . VAL A 1 97 ? 7.393 2.342 -6.035 1.00 89.56 97 VAL A C 1
ATOM 806 O O . VAL A 1 97 ? 7.261 3.295 -5.258 1.00 89.56 97 VAL A O 1
ATOM 809 N N . VAL A 1 98 ? 7.285 2.469 -7.356 1.00 86.94 98 VAL A N 1
ATOM 810 C CA . VAL A 1 98 ? 6.881 3.704 -8.029 1.00 86.94 98 VAL A CA 1
ATOM 811 C C . VAL A 1 98 ? 5.355 3.788 -8.049 1.00 86.94 98 VAL A C 1
ATOM 813 O O . VAL A 1 98 ? 4.678 3.015 -8.725 1.00 86.94 98 VAL A O 1
ATOM 816 N N . LEU A 1 99 ? 4.822 4.744 -7.290 1.00 86.06 99 LEU A N 1
ATOM 817 C CA . LEU A 1 99 ? 3.398 5.088 -7.275 1.00 86.06 99 LEU A CA 1
ATOM 818 C C . LEU A 1 99 ? 3.033 5.938 -8.507 1.00 86.06 99 LEU A C 1
ATOM 820 O O . LEU A 1 99 ? 3.903 6.633 -9.042 1.00 86.06 99 LEU A O 1
ATOM 824 N N . SER A 1 100 ? 1.775 5.873 -8.963 1.00 73.25 100 SER A N 1
ATOM 825 C CA . SER A 1 100 ? 1.320 6.452 -10.244 1.00 73.25 100 SER A CA 1
ATOM 826 C C . SER A 1 100 ? 0.326 7.613 -10.135 1.00 73.25 100 SER A C 1
ATOM 828 O O . SER A 1 100 ? -0.198 7.893 -9.046 1.00 73.25 100 SER A O 1
#

Organism: NCBI:txid230809